Protein AF-A0A7X1BJE5-F1 (afdb_monomer)

Structure (mmCIF, N/CA/C/O backbone):
data_AF-A0A7X1BJE5-F1
#
_entry.id   AF-A0A7X1BJE5-F1
#
loop_
_atom_site.group_PDB
_atom_site.id
_atom_site.type_symbol
_atom_site.label_atom_id
_atom_site.label_alt_id
_atom_site.label_comp_id
_atom_site.label_asym_id
_atom_site.label_entity_id
_atom_site.label_seq_id
_atom_site.pdbx_PDB_ins_code
_atom_site.Cartn_x
_atom_site.Cartn_y
_atom_site.Cartn_z
_atom_site.occupancy
_atom_site.B_iso_or_equiv
_atom_site.auth_seq_id
_atom_site.auth_comp_id
_atom_site.auth_asym_id
_atom_site.auth_atom_id
_atom_site.pdbx_PDB_model_num
ATOM 1 N N . CYS A 1 1 ? 0.632 -5.893 -21.830 1.00 90.50 1 CYS A N 1
ATOM 2 C CA . CYS A 1 1 ? 1.184 -7.223 -21.492 1.00 90.50 1 CYS A CA 1
ATOM 3 C C . CYS A 1 1 ? 0.646 -7.811 -20.175 1.00 90.50 1 CYS A C 1
ATOM 5 O O . CYS A 1 1 ? 0.930 -8.973 -19.939 1.00 90.50 1 CYS A O 1
ATOM 7 N N . GLN A 1 2 ? -0.079 -7.057 -19.319 1.00 93.00 2 GLN A N 1
ATOM 8 C CA . GLN A 1 2 ? -0.628 -7.521 -18.019 1.00 93.00 2 GLN A CA 1
ATOM 9 C C . GLN A 1 2 ? 0.404 -8.067 -17.012 1.00 93.00 2 GLN A C 1
ATOM 11 O O . GLN A 1 2 ? 0.042 -8.533 -15.936 1.00 93.00 2 GLN A O 1
ATOM 16 N N . ALA A 1 3 ? 1.694 -7.969 -17.330 1.00 96.38 3 ALA A N 1
ATOM 17 C CA . ALA A 1 3 ? 2.762 -8.361 -16.436 1.00 96.38 3 ALA A CA 1
ATOM 18 C C . ALA A 1 3 ? 2.928 -7.330 -15.314 1.00 96.38 3 ALA A C 1
ATOM 20 O O . ALA A 1 3 ? 2.721 -6.129 -15.507 1.00 96.38 3 ALA A O 1
ATOM 21 N N . VAL A 1 4 ? 3.345 -7.808 -14.144 1.00 96.94 4 VAL A N 1
ATOM 22 C CA . VAL A 1 4 ? 3.604 -6.959 -12.978 1.00 96.94 4 VAL A CA 1
ATOM 23 C C . VAL A 1 4 ? 4.746 -5.981 -13.256 1.00 96.94 4 VAL A C 1
ATOM 25 O O . VAL A 1 4 ? 5.673 -6.294 -14.008 1.00 96.94 4 VAL A O 1
ATOM 28 N N . ALA A 1 5 ? 4.709 -4.808 -12.632 1.00 97.19 5 ALA A N 1
ATOM 29 C CA . ALA A 1 5 ? 5.833 -3.880 -12.626 1.00 97.19 5 ALA A CA 1
ATOM 30 C C . ALA A 1 5 ? 6.691 -4.084 -11.370 1.00 97.19 5 ALA A C 1
ATOM 32 O O . ALA A 1 5 ? 6.179 -4.433 -10.306 1.00 97.19 5 ALA A O 1
ATOM 33 N N . ARG A 1 6 ? 7.998 -3.858 -11.492 1.00 97.12 6 ARG A N 1
ATOM 34 C CA . ARG A 1 6 ? 8.951 -3.868 -10.379 1.00 97.12 6 ARG A CA 1
ATOM 35 C C . ARG A 1 6 ? 9.496 -2.468 -10.152 1.00 97.12 6 ARG A C 1
ATOM 37 O O . ARG A 1 6 ? 9.760 -1.740 -11.106 1.00 97.12 6 ARG A O 1
ATOM 44 N N . ILE A 1 7 ? 9.682 -2.115 -8.885 1.00 97.94 7 ILE A N 1
ATOM 45 C CA . ILE A 1 7 ? 10.335 -0.867 -8.489 1.00 97.94 7 ILE A CA 1
ATOM 46 C C . ILE A 1 7 ? 11.844 -1.056 -8.642 1.00 97.94 7 ILE A C 1
ATOM 48 O O . ILE A 1 7 ? 12.411 -1.989 -8.077 1.00 97.94 7 ILE A O 1
ATOM 52 N N . GLY A 1 8 ? 12.490 -0.177 -9.405 1.00 97.00 8 GLY A N 1
ATOM 53 C CA . GLY A 1 8 ? 13.948 -0.163 -9.564 1.00 97.00 8 GLY A CA 1
ATOM 54 C C . GLY A 1 8 ? 14.641 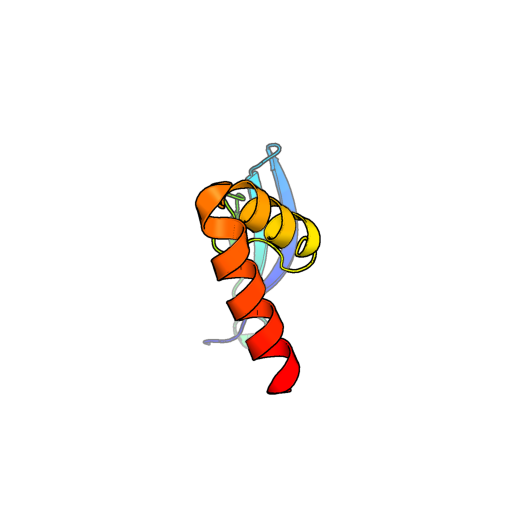0.893 -8.719 1.00 97.00 8 GLY A C 1
ATOM 55 O O . GLY A 1 8 ? 15.722 0.657 -8.188 1.00 97.00 8 GLY A O 1
ATOM 56 N N . LYS A 1 9 ? 14.020 2.066 -8.586 1.00 97.25 9 LYS A N 1
ATOM 57 C CA . LYS A 1 9 ? 14.572 3.191 -7.833 1.00 97.25 9 LYS A CA 1
ATOM 58 C C . LYS A 1 9 ? 13.449 3.973 -7.175 1.00 97.25 9 LYS A C 1
ATOM 60 O O . LYS A 1 9 ? 12.423 4.232 -7.796 1.00 97.25 9 LYS A O 1
ATOM 65 N N . THR A 1 10 ? 13.704 4.429 -5.959 1.00 98.00 10 THR A N 1
ATOM 66 C CA . THR A 1 10 ? 12.854 5.395 -5.266 1.00 98.00 10 THR A CA 1
ATOM 67 C C . THR A 1 10 ? 13.651 6.672 -5.045 1.00 98.00 10 THR A C 1
ATOM 69 O O . THR A 1 10 ? 14.793 6.625 -4.590 1.00 98.00 10 THR A O 1
ATOM 72 N N . ASN A 1 11 ? 13.065 7.817 -5.377 1.00 97.88 11 ASN A N 1
ATOM 73 C CA . ASN A 1 11 ? 13.639 9.134 -5.149 1.00 97.88 11 ASN A CA 1
ATOM 74 C C . ASN A 1 11 ? 12.728 9.933 -4.215 1.00 97.88 11 ASN A C 1
ATOM 76 O O . ASN A 1 11 ? 11.573 10.201 -4.539 1.00 97.88 11 ASN A O 1
ATOM 80 N N . ARG A 1 12 ? 13.242 10.329 -3.051 1.00 97.31 12 ARG A N 1
ATOM 81 C CA . ARG A 1 12 ? 12.478 11.117 -2.081 1.00 97.31 12 ARG A CA 1
ATOM 82 C C . ARG A 1 12 ? 12.497 12.588 -2.490 1.00 97.31 12 ARG A C 1
ATOM 84 O O . ARG A 1 12 ? 13.552 13.213 -2.481 1.00 97.31 12 ARG A O 1
ATOM 91 N N . LYS A 1 13 ? 11.331 13.142 -2.823 1.00 96.69 13 LYS A N 1
ATOM 92 C CA . LYS A 1 13 ? 11.166 14.554 -3.221 1.00 96.69 13 LYS A CA 1
ATOM 93 C C . LYS A 1 13 ? 10.786 15.445 -2.042 1.00 96.69 13 LYS A C 1
ATOM 95 O O . LYS A 1 13 ? 11.174 16.605 -1.994 1.00 96.69 13 LYS A O 1
ATOM 100 N N . HIS A 1 14 ? 10.038 14.890 -1.096 1.00 95.81 14 HIS A N 1
ATOM 101 C CA . HIS A 1 14 ? 9.566 15.538 0.126 1.00 95.81 14 HIS A CA 1
ATOM 102 C C . HIS A 1 14 ? 9.468 14.471 1.229 1.00 95.81 14 HIS A C 1
ATOM 104 O O . HIS A 1 14 ? 9.384 13.282 0.904 1.00 95.81 14 HIS A O 1
ATOM 110 N N . PRO A 1 15 ? 9.423 14.825 2.528 1.00 95.50 15 PRO A N 1
ATOM 111 C CA . PRO A 1 15 ? 9.240 13.847 3.591 1.00 95.50 15 PRO A CA 1
ATOM 112 C C . PRO A 1 15 ? 8.115 12.821 3.397 1.00 95.50 15 PRO A C 1
ATOM 114 O O . PRO A 1 15 ? 8.269 11.691 3.858 1.00 95.50 15 PRO A O 1
ATOM 117 N N . GLN A 1 16 ? 7.051 13.198 2.685 1.00 95.62 16 GLN A N 1
ATOM 118 C CA . GLN A 1 16 ? 5.859 12.382 2.425 1.00 95.62 16 GLN A CA 1
ATOM 119 C C . GLN A 1 16 ? 5.632 12.042 0.939 1.00 95.62 16 GLN A C 1
ATOM 121 O O . GLN A 1 16 ? 4.666 11.350 0.639 1.00 95.62 16 GLN A O 1
ATOM 126 N N . LEU A 1 17 ? 6.486 12.509 0.016 1.00 97.06 17 LEU A N 1
ATOM 127 C CA . LEU A 1 17 ? 6.300 12.316 -1.430 1.00 97.06 17 LEU A CA 1
ATOM 128 C C . LEU A 1 17 ? 7.546 11.717 -2.079 1.00 97.06 17 LEU A C 1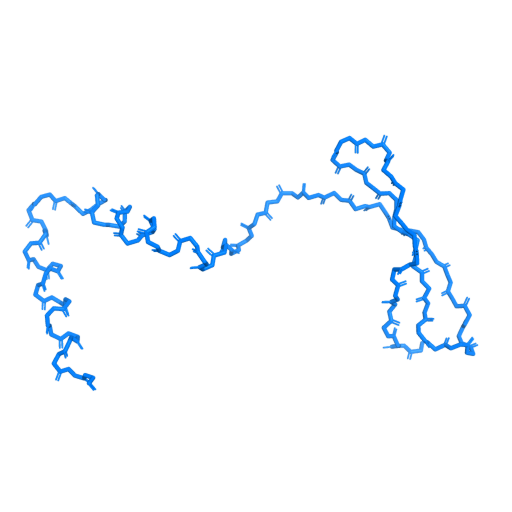
ATOM 130 O O . LEU A 1 17 ? 8.662 12.228 -1.916 1.00 97.06 17 LEU A O 1
ATOM 134 N N . TYR A 1 18 ? 7.327 10.664 -2.860 1.00 98.31 18 TYR A N 1
ATOM 135 C CA . TYR A 1 18 ? 8.371 9.886 -3.509 1.00 98.31 18 TYR A CA 1
ATOM 136 C C . TYR A 1 18 ? 8.058 9.703 -4.990 1.00 98.31 18 TYR A C 1
ATOM 138 O O . TYR A 1 18 ? 6.943 9.330 -5.344 1.00 98.31 18 TYR A O 1
ATOM 146 N N . ASP A 1 19 ? 9.065 9.894 -5.835 1.00 98.38 19 ASP A N 1
ATOM 147 C CA . ASP A 1 19 ? 9.031 9.423 -7.216 1.00 98.38 19 ASP A CA 1
ATOM 148 C C . ASP A 1 19 ? 9.541 7.981 -7.234 1.00 98.38 19 ASP A C 1
ATOM 150 O O . ASP A 1 19 ? 10.670 7.698 -6.820 1.00 98.38 19 ASP A O 1
ATOM 154 N N . VAL A 1 20 ? 8.707 7.060 -7.700 1.00 98.38 20 VAL A N 1
ATOM 155 C CA . VAL A 1 20 ? 9.000 5.630 -7.775 1.00 98.38 20 VAL A CA 1
ATOM 156 C C . VAL A 1 20 ? 9.140 5.243 -9.241 1.00 98.38 20 VAL A C 1
ATOM 158 O O . VAL A 1 20 ? 8.193 5.353 -10.016 1.00 98.38 20 VAL A O 1
ATOM 161 N N . TYR A 1 21 ? 10.339 4.810 -9.618 1.00 98.38 21 TYR A N 1
ATOM 162 C CA . TYR A 1 21 ? 10.681 4.391 -10.972 1.00 98.38 21 TYR A CA 1
ATOM 163 C C . TYR A 1 21 ? 10.407 2.898 -11.114 1.00 98.38 21 TYR A C 1
ATOM 165 O O . TYR A 1 21 ? 11.033 2.071 -10.439 1.00 98.38 21 TYR A O 1
ATOM 173 N N . CYS A 1 22 ? 9.485 2.571 -12.010 1.00 98.25 22 CYS A N 1
ATOM 174 C CA . CYS A 1 22 ? 8.979 1.230 -12.239 1.00 98.25 22 CYS A CA 1
ATOM 175 C C . CYS A 1 22 ? 9.325 0.754 -13.650 1.00 98.25 22 CYS A C 1
ATOM 177 O O . CYS A 1 22 ? 9.306 1.529 -14.608 1.00 98.25 22 CYS A O 1
ATOM 179 N N . TYR A 1 23 ? 9.580 -0.542 -13.786 1.00 97.69 23 TYR A N 1
ATOM 180 C CA . TYR A 1 23 ? 9.755 -1.206 -15.075 1.00 97.69 23 TYR A CA 1
ATOM 181 C C . TYR A 1 23 ? 8.888 -2.461 -15.144 1.00 97.69 23 TYR A C 1
ATOM 183 O O . TYR A 1 23 ? 8.678 -3.152 -14.143 1.00 97.69 23 TYR A O 1
ATOM 191 N N . CYS A 1 24 ? 8.346 -2.749 -16.325 1.00 97.81 24 CYS A N 1
ATOM 192 C CA . CYS A 1 24 ? 7.590 -3.969 -16.560 1.00 97.81 24 CYS A CA 1
ATOM 193 C C . CYS A 1 24 ? 8.491 -5.199 -16.372 1.00 97.81 24 CYS A C 1
ATOM 195 O O . CYS A 1 24 ? 9.631 -5.221 -16.828 1.00 97.81 24 CYS A O 1
ATOM 197 N N . SER A 1 25 ? 7.981 -6.240 -15.713 1.00 97.12 25 SER A N 1
ATOM 198 C CA . SER A 1 25 ? 8.719 -7.498 -15.534 1.00 97.12 25 SER A CA 1
ATOM 199 C C . SER A 1 25 ? 8.856 -8.321 -16.817 1.00 97.12 25 SER A C 1
ATOM 201 O O . SER A 1 25 ? 9.748 -9.164 -16.891 1.00 97.12 25 SER A O 1
ATOM 203 N N . ASN A 1 26 ? 8.012 -8.082 -17.826 1.00 97.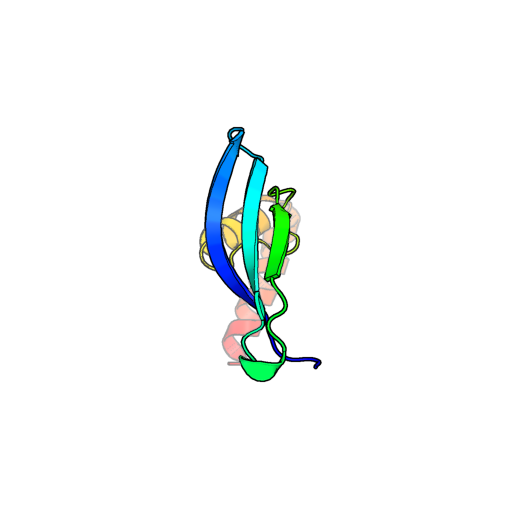44 26 ASN A N 1
ATOM 204 C CA . ASN A 1 26 ? 8.202 -8.652 -19.155 1.00 97.44 26 ASN A CA 1
ATOM 205 C C . ASN A 1 26 ? 9.241 -7.817 -19.922 1.00 97.44 26 ASN A C 1
ATOM 207 O O . ASN A 1 26 ? 8.953 -6.685 -20.316 1.00 97.44 26 ASN A O 1
ATOM 211 N N . VAL A 1 27 ? 10.421 -8.398 -20.154 1.00 91.00 27 VAL A N 1
ATOM 212 C CA . VAL A 1 27 ? 11.554 -7.741 -20.826 1.00 91.00 27 VAL A CA 1
ATOM 213 C C . VAL A 1 27 ? 11.203 -7.307 -22.250 1.00 91.00 27 VAL A C 1
ATOM 215 O O . VAL A 1 27 ? 11.571 -6.207 -22.650 1.00 91.00 27 VAL A O 1
ATOM 218 N N . GLU A 1 28 ? 10.421 -8.099 -22.986 1.00 96.81 28 GLU A N 1
ATOM 219 C CA . GLU A 1 28 ? 9.995 -7.755 -24.350 1.00 96.81 28 GLU A CA 1
ATOM 220 C C . GLU A 1 28 ? 9.022 -6.570 -24.375 1.00 96.81 28 GLU A C 1
ATOM 222 O O . GLU A 1 28 ? 8.932 -5.852 -25.367 1.00 96.81 28 GLU A O 1
ATOM 227 N N . CYS A 1 29 ? 8.301 -6.327 -23.274 1.00 97.06 29 CYS A N 1
ATOM 228 C CA . CYS A 1 29 ? 7.396 -5.186 -23.182 1.00 97.06 29 CYS A CA 1
ATOM 229 C C . CYS A 1 29 ? 8.151 -3.852 -23.086 1.00 97.06 29 CYS A C 1
ATOM 231 O O . CYS A 1 29 ? 7.608 -2.832 -23.506 1.00 97.06 29 CYS A O 1
ATOM 233 N N . GLY A 1 30 ? 9.336 -3.827 -22.462 1.00 94.50 30 GLY A N 1
ATOM 234 C CA . GLY A 1 30 ? 10.202 -2.642 -22.348 1.00 94.50 30 GLY A CA 1
ATOM 235 C C . GLY A 1 30 ? 9.618 -1.421 -21.613 1.00 94.50 30 GLY A C 1
ATOM 236 O O . GLY A 1 30 ? 10.287 -0.398 -2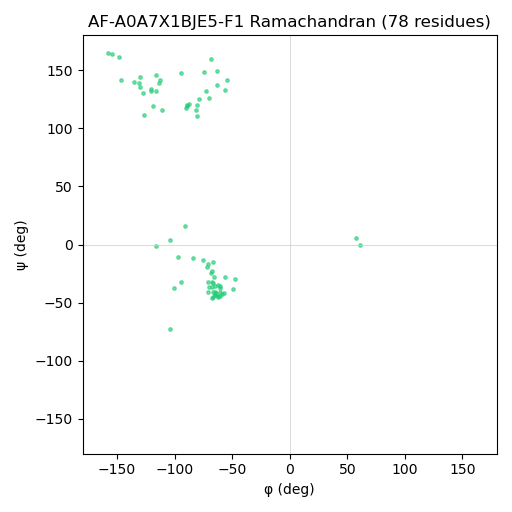1.482 1.00 94.50 30 GLY A O 1
ATOM 237 N N . HIS A 1 31 ? 8.377 -1.491 -21.127 1.00 97.50 31 HIS A N 1
ATOM 238 C CA . HIS A 1 31 ? 7.666 -0.338 -20.586 1.00 97.50 31 HIS A CA 1
ATOM 239 C C . HIS A 1 31 ? 8.281 0.111 -19.253 1.00 97.50 31 HIS A C 1
ATOM 241 O O . HIS A 1 31 ? 8.391 -0.679 -18.312 1.00 97.50 31 HIS A O 1
ATOM 247 N N . SER A 1 32 ? 8.634 1.394 -19.167 1.00 97.56 32 SER A N 1
ATOM 248 C CA . SER A 1 32 ? 9.204 2.034 -17.978 1.00 97.56 32 SER A CA 1
ATOM 249 C C . SER A 1 32 ? 8.461 3.332 -17.680 1.00 97.56 32 SER A C 1
ATOM 251 O O . SER A 1 32 ? 8.116 4.070 -18.599 1.00 97.56 32 SER A O 1
ATOM 253 N N . PHE A 1 33 ? 8.190 3.602 -16.407 1.00 97.88 33 PHE A N 1
ATOM 254 C CA . PHE A 1 33 ? 7.346 4.721 -15.988 1.00 97.88 33 PHE A CA 1
ATOM 255 C C . PHE A 1 33 ? 7.688 5.186 -14.570 1.00 97.88 33 PHE A C 1
ATOM 257 O O . PHE A 1 33 ? 8.366 4.486 -13.816 1.00 97.88 33 PHE A O 1
ATOM 264 N N . VAL A 1 34 ? 7.220 6.382 -14.209 1.00 98.31 34 VAL A N 1
ATOM 265 C CA . VAL A 1 34 ? 7.431 6.985 -12.886 1.00 98.31 34 VAL A CA 1
ATOM 266 C C . VAL A 1 34 ? 6.081 7.257 -12.236 1.00 98.31 34 VAL A C 1
ATOM 268 O O . VAL A 1 34 ? 5.187 7.803 -12.877 1.00 98.31 34 VAL A O 1
ATOM 271 N N . MET A 1 35 ? 5.936 6.884 -10.965 1.00 97.88 35 MET A N 1
ATOM 272 C CA . MET A 1 35 ? 4.757 7.177 -10.149 1.00 97.88 35 MET A CA 1
ATOM 273 C C . MET A 1 35 ? 5.116 8.136 -9.020 1.00 97.88 35 MET A C 1
ATOM 275 O O . MET A 1 35 ? 6.138 7.946 -8.364 1.00 97.88 35 MET A O 1
ATOM 279 N N . ASN A 1 36 ? 4.251 9.107 -8.730 1.00 97.94 36 ASN A N 1
ATOM 280 C CA . ASN A 1 36 ? 4.350 9.873 -7.491 1.00 97.94 36 ASN A CA 1
ATOM 281 C C . ASN A 1 36 ? 3.533 9.155 -6.408 1.00 97.94 36 ASN A C 1
ATOM 283 O O . ASN A 1 36 ? 2.330 8.952 -6.566 1.00 97.94 36 ASN A O 1
ATOM 287 N N . VAL A 1 37 ? 4.183 8.747 -5.319 1.00 97.19 37 VAL A N 1
ATOM 288 C CA . VAL A 1 37 ? 3.574 7.964 -4.235 1.00 97.19 37 VAL A CA 1
ATOM 289 C C . VAL A 1 37 ? 3.692 8.725 -2.919 1.00 97.19 37 VAL A C 1
ATOM 291 O O . VAL A 1 37 ? 4.771 9.199 -2.555 1.00 97.19 37 VAL A O 1
ATOM 294 N N . ALA A 1 38 ? 2.580 8.805 -2.192 1.00 97.12 38 ALA A N 1
ATOM 295 C CA . ALA A 1 38 ? 2.503 9.359 -0.848 1.00 97.12 38 ALA A CA 1
ATOM 296 C C . ALA A 1 38 ? 1.655 8.448 0.047 1.00 97.12 38 ALA A C 1
ATOM 298 O O . ALA A 1 38 ? 0.632 7.915 -0.387 1.00 97.12 38 ALA A O 1
ATOM 299 N N . PHE A 1 39 ? 2.077 8.269 1.300 1.00 94.94 39 PHE A N 1
ATOM 300 C CA . PHE A 1 39 ? 1.244 7.603 2.299 1.00 94.94 39 PHE A CA 1
ATOM 301 C C . PHE A 1 39 ? 0.097 8.533 2.710 1.00 94.94 39 PHE A C 1
ATOM 303 O O . PHE A 1 39 ? 0.336 9.698 3.016 1.00 94.94 39 PHE A O 1
ATOM 310 N N . SER A 1 40 ? -1.131 8.009 2.734 1.00 93.94 40 SER A N 1
ATOM 311 C CA . SER A 1 40 ? -2.316 8.744 3.192 1.00 93.94 40 SER A CA 1
ATOM 312 C C . SER A 1 40 ? -2.732 8.287 4.590 1.00 93.94 40 SER A C 1
ATOM 314 O O . SER A 1 40 ? -2.520 9.002 5.564 1.00 93.94 40 SER A O 1
ATOM 316 N N . HIS A 1 41 ? -3.299 7.086 4.699 1.00 91.69 41 HIS A N 1
ATOM 317 C CA . HIS A 1 41 ? -3.744 6.489 5.954 1.00 91.69 41 HIS A CA 1
ATOM 318 C C . HIS A 1 41 ? -3.830 4.962 5.815 1.00 91.69 41 HIS A C 1
ATOM 320 O O . HIS A 1 41 ? -3.838 4.424 4.706 1.00 91.69 41 HIS A O 1
ATOM 326 N N . SER A 1 42 ? -3.911 4.257 6.944 1.00 87.94 42 SER A N 1
ATOM 327 C CA . SER A 1 42 ? -4.109 2.804 6.978 1.00 87.94 42 SER A CA 1
ATOM 328 C C . SER A 1 42 ? -5.600 2.471 6.988 1.00 87.94 42 SER A C 1
ATOM 330 O O . SER A 1 42 ? -6.289 2.821 7.940 1.00 87.94 42 SER A O 1
ATOM 332 N N . VAL A 1 43 ? -6.092 1.752 5.974 1.00 90.06 43 VAL A N 1
ATOM 333 C CA . VAL A 1 43 ? -7.491 1.270 5.934 1.00 90.06 43 VAL A CA 1
ATOM 334 C C . VAL A 1 43 ? -7.722 0.153 6.958 1.00 90.06 43 VAL A C 1
ATOM 336 O O . VAL A 1 43 ? -8.726 0.139 7.660 1.00 90.06 43 VAL A O 1
ATOM 339 N N . SER A 1 44 ? -6.758 -0.761 7.086 1.00 83.38 44 SER A N 1
ATOM 340 C CA . SER A 1 44 ? -6.722 -1.771 8.144 1.00 83.38 44 SER A CA 1
ATOM 341 C C . SER A 1 44 ? -5.369 -1.685 8.849 1.00 83.38 44 SER A C 1
ATOM 343 O O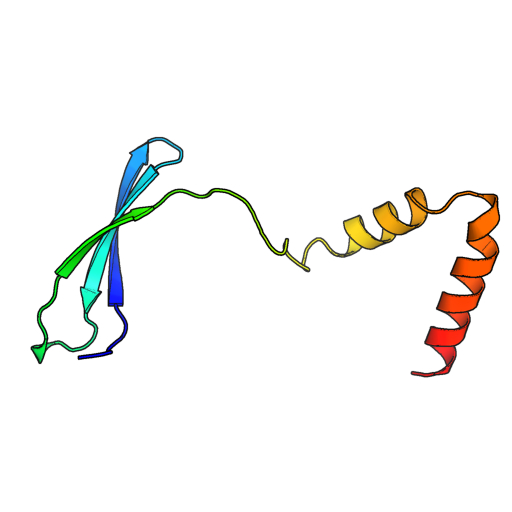 . SER A 1 44 ? -4.349 -1.991 8.227 1.00 83.38 44 SER A O 1
ATOM 345 N N . PRO A 1 45 ? -5.312 -1.245 10.117 1.00 80.12 45 PRO A N 1
ATOM 346 C CA . PRO A 1 45 ? -4.051 -1.156 10.841 1.00 80.12 45 PRO A CA 1
ATOM 347 C C . PRO A 1 45 ? -3.478 -2.550 11.139 1.00 80.12 45 PRO A C 1
ATOM 349 O O . PRO A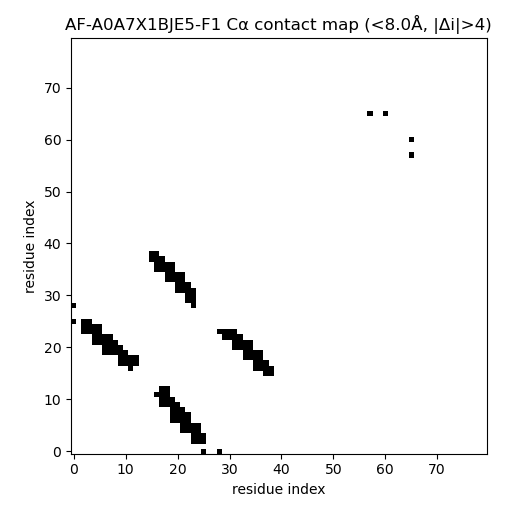 1 45 ? -4.196 -3.552 11.139 1.00 80.12 45 PRO A O 1
ATOM 352 N N . SER A 1 46 ? -2.168 -2.605 11.400 1.00 76.12 46 SER A N 1
ATOM 353 C CA . SER A 1 46 ? -1.437 -3.849 11.667 1.00 76.12 46 SER A CA 1
ATOM 354 C C . SER A 1 46 ? -2.039 -4.648 12.829 1.00 76.12 46 SER A C 1
ATOM 356 O O . SER A 1 46 ? -2.273 -4.112 13.914 1.00 76.12 46 SER A O 1
ATOM 358 N N . ALA A 1 47 ? -2.214 -5.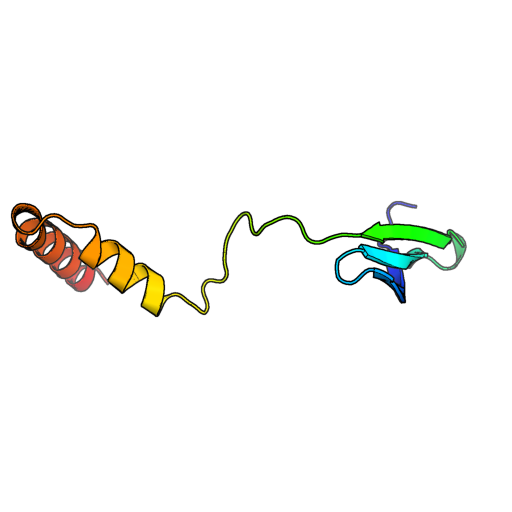957 12.621 1.00 69.38 47 ALA A N 1
ATOM 359 C CA . ALA A 1 47 ? -2.617 -6.901 13.664 1.00 69.38 47 ALA A CA 1
ATOM 360 C C . ALA A 1 47 ? -1.506 -7.162 14.698 1.00 69.38 47 ALA A C 1
ATOM 362 O O . AL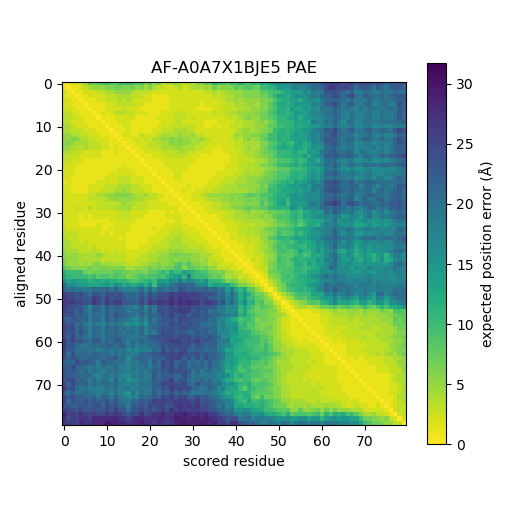A A 1 47 ? -1.792 -7.625 15.800 1.00 69.38 47 ALA A O 1
ATOM 363 N N . LEU A 1 48 ? -0.252 -6.815 14.382 1.00 67.31 48 LEU A N 1
ATOM 364 C CA . LEU A 1 48 ? 0.882 -6.959 15.303 1.00 67.31 48 LEU A CA 1
ATOM 365 C C . LEU A 1 48 ? 0.775 -6.023 16.521 1.00 67.31 48 LEU A C 1
ATOM 367 O O . LEU A 1 48 ? 1.416 -6.271 17.534 1.00 67.31 48 LEU A O 1
ATOM 371 N N . ASN A 1 49 ? -0.103 -5.013 16.469 1.00 57.00 49 ASN A N 1
ATOM 372 C CA . ASN A 1 49 ? -0.441 -4.157 17.612 1.00 57.00 49 ASN A CA 1
ATOM 373 C C . ASN A 1 49 ? -1.643 -4.698 18.424 1.00 57.00 49 ASN A C 1
ATOM 375 O O . ASN A 1 49 ? -2.256 -3.963 19.198 1.00 57.00 49 ASN A O 1
ATOM 379 N N . GLY A 1 50 ? -2.019 -5.970 18.236 1.00 55.41 50 GLY A N 1
ATOM 380 C CA . GLY A 1 50 ? -3.271 -6.564 18.723 1.00 55.41 50 GLY A CA 1
ATOM 381 C C . GLY A 1 50 ? -3.523 -6.463 20.233 1.00 55.41 50 GLY A C 1
ATOM 382 O O . GLY A 1 50 ? -4.679 -6.369 20.638 1.00 55.41 50 GLY A O 1
ATOM 383 N N . GLN A 1 51 ? -2.478 -6.393 21.066 1.00 57.06 51 GLN A N 1
ATOM 384 C CA . GLN A 1 51 ? -2.637 -6.205 22.517 1.00 57.06 51 GLN A CA 1
ATOM 385 C C . GLN A 1 51 ? -3.217 -4.825 22.875 1.00 57.06 51 GLN A C 1
ATOM 387 O O . GLN A 1 51 ? -3.998 -4.724 23.820 1.00 57.06 51 GLN A O 1
ATOM 392 N N . GLY A 1 52 ? -2.904 -3.783 22.093 1.00 60.62 52 GLY A N 1
ATOM 393 C CA . GLY A 1 52 ? -3.478 -2.447 22.285 1.00 60.62 52 GLY A CA 1
ATOM 394 C C . GLY A 1 52 ? -4.985 -2.435 22.035 1.00 60.62 52 GLY A C 1
ATOM 395 O O . GLY A 1 52 ? -5.740 -1.893 22.832 1.00 60.62 52 GLY A O 1
ATOM 396 N N . ARG A 1 53 ? -5.439 -3.156 21.002 1.00 69.12 53 ARG A N 1
ATOM 397 C CA . ARG A 1 53 ? -6.853 -3.173 20.595 1.00 69.12 53 ARG A CA 1
ATOM 398 C C . ARG A 1 53 ? -7.747 -3.900 21.595 1.00 69.12 53 ARG A C 1
ATOM 400 O O . ARG A 1 53 ? -8.865 -3.463 21.824 1.00 69.12 53 ARG A O 1
ATOM 407 N N . VAL A 1 54 ? -7.274 -4.987 22.214 1.00 76.75 54 VAL A N 1
ATOM 408 C CA . VAL A 1 54 ? -8.059 -5.693 23.246 1.00 76.75 54 VAL A CA 1
ATOM 409 C C . VAL A 1 54 ? -8.258 -4.804 24.471 1.00 76.75 54 VAL A C 1
ATOM 411 O O . VAL A 1 54 ? -9.369 -4.723 24.986 1.00 76.75 54 VAL A O 1
ATOM 414 N N . LYS A 1 55 ? -7.210 -4.098 24.913 1.00 76.06 55 LYS A N 1
ATOM 415 C CA . LYS A 1 55 ? -7.319 -3.170 26.041 1.00 76.06 55 LYS A CA 1
ATOM 416 C C . LYS A 1 55 ? -8.210 -1.972 25.706 1.00 76.06 55 LYS A C 1
ATOM 418 O O . LYS A 1 55 ? -9.088 -1.663 26.495 1.00 76.06 55 LYS A O 1
ATOM 423 N N . GLU A 1 56 ? -8.047 -1.366 24.531 1.00 80.50 56 GLU A N 1
ATOM 424 C CA . GLU A 1 56 ? -8.917 -0.281 24.049 1.00 80.50 56 GLU A CA 1
ATOM 425 C C . GLU A 1 56 ? -10.391 -0.705 24.000 1.00 80.50 56 GLU A C 1
ATOM 427 O O . GLU A 1 56 ? -11.263 0.051 24.414 1.00 80.50 56 GLU A O 1
ATOM 432 N N . LEU A 1 57 ? -10.674 -1.932 23.548 1.00 81.75 57 LEU A N 1
ATOM 433 C CA . LEU A 1 57 ? -12.027 -2.486 23.560 1.00 81.75 57 LEU A CA 1
ATOM 434 C C . LEU A 1 57 ? -12.550 -2.668 24.989 1.00 81.75 57 LEU A C 1
ATOM 436 O O . LEU A 1 57 ? -13.691 -2.315 25.248 1.00 81.75 57 LEU A O 1
ATOM 440 N N . ILE A 1 58 ? -11.736 -3.177 25.921 1.00 85.19 58 ILE A N 1
ATOM 441 C CA . ILE A 1 58 ? -12.123 -3.316 27.337 1.00 85.19 58 ILE A CA 1
ATOM 442 C C . ILE A 1 58 ? -12.366 -1.947 27.988 1.00 85.19 58 ILE A C 1
ATOM 444 O O . ILE A 1 58 ? -13.334 -1.788 28.734 1.00 85.19 58 ILE A O 1
ATOM 448 N N . ASP A 1 59 ? -11.518 -0.962 27.695 1.00 84.19 59 ASP A N 1
ATOM 449 C CA . ASP A 1 59 ? -11.632 0.404 28.208 1.00 84.19 59 ASP A CA 1
ATOM 450 C C . ASP A 1 59 ? -12.877 1.112 27.643 1.00 84.19 59 ASP A C 1
ATOM 452 O O . ASP A 1 59 ? -13.508 1.894 28.353 1.00 84.19 59 ASP A O 1
ATOM 456 N N . ALA A 1 60 ? -13.279 0.787 26.409 1.00 88.69 60 ALA A N 1
ATOM 457 C CA . ALA A 1 60 ? -14.502 1.284 25.780 1.00 88.69 60 ALA A CA 1
ATOM 458 C C . ALA A 1 60 ? -15.795 0.628 26.304 1.00 88.69 60 ALA A C 1
ATOM 460 O O . ALA A 1 60 ? -16.876 1.147 26.030 1.00 88.69 60 ALA A O 1
ATOM 461 N N . ILE A 1 61 ? -15.715 -0.486 27.047 1.00 91.56 61 ILE A N 1
ATOM 462 C CA . ILE A 1 61 ? -16.891 -1.133 27.645 1.00 91.56 61 ILE A CA 1
ATOM 463 C C . ILE A 1 61 ? -17.279 -0.387 28.934 1.00 91.56 61 ILE A C 1
ATOM 465 O O . ILE A 1 61 ? -16.483 -0.364 29.892 1.00 91.56 61 ILE A O 1
ATOM 469 N N . PRO A 1 62 ? -18.506 0.168 29.007 1.00 92.62 62 PRO A N 1
ATOM 470 C CA . PRO A 1 62 ? -19.021 0.789 30.222 1.00 92.62 62 PRO A CA 1
ATOM 471 C C . PRO A 1 62 ? -18.954 -0.176 31.417 1.00 92.62 62 PRO A C 1
ATOM 473 O O . PRO A 1 62 ? -19.186 -1.376 31.232 1.00 92.62 62 PRO A O 1
ATOM 476 N N . PRO A 1 63 ? -18.628 0.288 32.641 1.00 91.12 63 PRO A N 1
ATOM 477 C CA . PRO A 1 63 ? -18.442 -0.582 33.806 1.00 91.12 63 PRO A CA 1
ATOM 478 C C . PRO A 1 63 ? -19.578 -1.588 34.040 1.00 91.12 63 PRO A C 1
ATOM 480 O O . PRO A 1 63 ? -19.318 -2.744 34.370 1.00 91.12 63 PRO A O 1
ATOM 483 N N . GLU A 1 64 ? -20.819 -1.171 33.807 1.00 94.69 64 GLU A N 1
ATOM 484 C CA . GLU A 1 64 ? -22.043 -1.958 33.947 1.00 94.69 64 GLU A CA 1
ATOM 485 C C . GLU A 1 64 ? -22.180 -3.101 32.925 1.00 94.69 64 GLU A C 1
ATOM 487 O O . GLU A 1 64 ? -22.879 -4.083 33.178 1.00 94.69 64 GLU A O 1
ATOM 492 N N . GLU A 1 65 ? -21.494 -3.021 31.782 1.00 92.75 65 GLU A N 1
ATOM 493 C CA . GLU A 1 65 ? -21.546 -4.040 30.727 1.00 92.75 65 GLU A CA 1
ATOM 494 C C . GLU A 1 65 ? -20.386 -5.043 30.793 1.00 92.75 65 GLU A C 1
ATOM 496 O O . GLU A 1 65 ? -20.428 -6.097 30.146 1.00 92.75 65 GLU A O 1
ATOM 501 N N . ARG A 1 66 ? -19.369 -4.778 31.621 1.00 91.94 66 ARG A N 1
ATOM 502 C CA . ARG A 1 66 ? -18.150 -5.603 31.702 1.00 91.94 66 ARG A CA 1
ATOM 503 C C . ARG A 1 66 ? -18.426 -7.045 32.110 1.00 91.94 66 ARG A C 1
ATOM 505 O O . ARG A 1 66 ? -17.790 -7.957 31.588 1.00 91.94 66 ARG A O 1
ATOM 512 N N . GLU A 1 67 ? -19.400 -7.280 32.987 1.00 93.38 67 GLU A N 1
ATOM 513 C CA . GLU A 1 67 ? -19.757 -8.640 33.407 1.00 93.38 67 GLU A CA 1
ATOM 514 C C . GLU A 1 67 ? -20.383 -9.453 32.259 1.00 93.38 67 GLU A C 1
ATOM 516 O O . GLU A 1 67 ? -20.113 -10.648 32.114 1.00 93.38 67 GLU A O 1
ATOM 521 N N . LYS A 1 68 ? -21.181 -8.809 31.396 1.00 93.44 68 LYS A N 1
ATOM 522 C CA . LYS A 1 68 ? -21.746 -9.452 30.199 1.00 93.44 68 LYS A CA 1
ATOM 523 C C . LYS A 1 68 ? -20.643 -9.788 29.199 1.00 93.44 68 LYS A C 1
ATOM 525 O O . LYS A 1 68 ? -20.594 -10.915 28.709 1.00 93.44 68 LYS A O 1
ATOM 530 N N . ALA A 1 69 ? -19.735 -8.846 28.947 1.00 92.25 69 ALA A N 1
ATOM 531 C CA . ALA A 1 69 ? -18.586 -9.064 28.073 1.00 92.25 69 ALA A CA 1
ATOM 532 C C . ALA A 1 69 ? -17.697 -10.220 28.570 1.00 92.25 69 A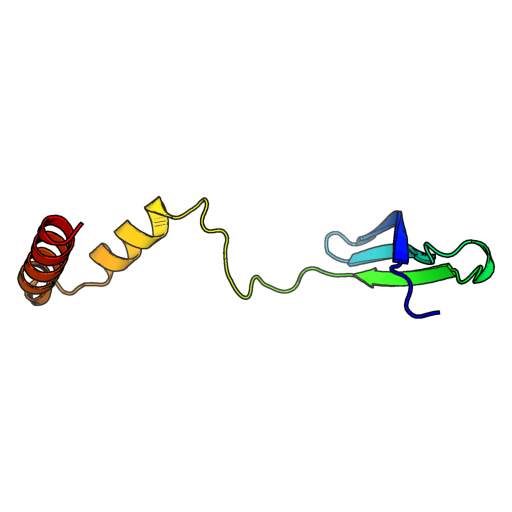LA A C 1
ATOM 534 O O . ALA A 1 69 ? -17.315 -11.088 27.787 1.00 92.25 69 ALA A O 1
ATOM 535 N N . LEU A 1 70 ? -17.446 -10.298 29.883 1.00 92.88 70 LEU A N 1
ATOM 536 C CA . LEU A 1 70 ? -16.700 -11.397 30.497 1.00 92.88 70 LEU A CA 1
ATOM 537 C C . LEU A 1 70 ? -17.378 -12.757 30.273 1.00 92.88 70 LEU A C 1
ATOM 539 O O . LEU A 1 70 ? -16.711 -13.724 29.908 1.00 92.88 70 LEU A O 1
ATOM 543 N N . LYS A 1 71 ? -18.705 -12.840 30.442 1.00 94.88 71 LYS A N 1
ATOM 544 C CA . LYS A 1 71 ? -19.466 -14.079 30.196 1.00 94.88 71 LYS A CA 1
ATOM 545 C C . LYS A 1 71 ? -19.345 -14.550 28.745 1.00 94.88 71 LYS A C 1
ATOM 547 O O . LYS A 1 71 ? -19.168 -15.746 28.521 1.00 94.88 71 LYS A O 1
ATOM 552 N N . LEU A 1 72 ? -19.394 -13.630 27.778 1.00 92.38 72 LEU A N 1
ATOM 553 C CA . LEU A 1 72 ? -19.213 -13.952 26.357 1.00 92.38 72 LEU A CA 1
ATOM 554 C C . LEU A 1 72 ? -17.816 -14.521 26.076 1.00 92.38 72 LEU A C 1
ATOM 556 O O . LEU A 1 72 ? -17.694 -15.544 25.404 1.00 92.38 72 LEU A O 1
ATOM 560 N N . LEU A 1 73 ? -16.772 -13.905 26.636 1.00 90.50 73 LEU A N 1
ATOM 561 C CA . LEU A 1 73 ? -15.389 -14.371 26.489 1.00 90.50 73 LEU A CA 1
ATOM 562 C C . LEU A 1 73 ? -15.182 -15.767 27.094 1.00 90.50 73 LEU A C 1
ATOM 564 O O . LEU A 1 73 ? -14.592 -16.637 26.457 1.00 90.50 73 LEU A O 1
ATOM 568 N N . LEU A 1 74 ? -15.720 -16.008 28.294 1.00 93.31 74 LEU A N 1
ATOM 569 C CA . LEU A 1 74 ? -15.651 -17.316 28.955 1.00 93.31 74 LEU A CA 1
ATOM 570 C C . LEU A 1 74 ? -16.411 -18.403 28.182 1.00 93.31 74 LEU A C 1
ATOM 572 O O . LEU A 1 74 ? -15.977 -19.554 28.157 1.00 93.31 74 LEU A O 1
ATOM 576 N N . ALA A 1 75 ? -17.538 -18.061 27.554 1.00 92.56 75 ALA A N 1
ATOM 577 C CA . ALA A 1 75 ? -18.278 -18.987 26.700 1.00 92.56 75 ALA A CA 1
ATOM 578 C C . ALA A 1 75 ? -17.486 -19.342 25.433 1.00 92.56 75 ALA A C 1
ATOM 580 O O . ALA A 1 75 ? -17.431 -20.511 25.060 1.00 92.56 75 ALA A O 1
ATOM 581 N N . ALA A 1 76 ? -16.821 -18.363 24.812 1.00 88.38 76 ALA A N 1
ATOM 582 C CA . ALA A 1 76 ? -15.964 -18.593 23.650 1.00 88.38 76 ALA A CA 1
ATOM 583 C C . ALA A 1 76 ? -14.773 -19.515 23.973 1.00 88.38 76 ALA A C 1
ATOM 585 O O . ALA A 1 76 ? -14.407 -20.346 23.149 1.00 88.38 76 ALA A O 1
ATOM 586 N N . GLN A 1 77 ? -14.220 -19.426 25.187 1.00 87.00 77 GLN A N 1
ATOM 587 C CA . GLN A 1 77 ? -13.109 -20.268 25.646 1.00 87.00 77 GLN A CA 1
ATOM 588 C C . GLN A 1 77 ? -13.459 -21.756 25.785 1.00 87.00 77 GLN A C 1
ATOM 590 O O . GLN A 1 77 ? -12.575 -22.595 25.682 1.00 87.00 77 GLN A O 1
ATOM 595 N N . LYS A 1 78 ? -14.727 -22.090 26.051 1.00 79.25 78 LYS A N 1
ATOM 596 C CA . LYS A 1 78 ? -15.184 -23.481 26.228 1.00 79.25 78 LYS A CA 1
ATOM 597 C C . LYS A 1 78 ? -15.497 -24.191 24.908 1.00 79.25 78 LYS A C 1
ATOM 599 O O . LYS A 1 78 ? -15.719 -25.397 24.918 1.00 79.25 78 LYS A O 1
ATOM 604 N N . ASN A 1 79 ? -15.557 -23.440 23.809 1.00 61.72 79 ASN A N 1
ATOM 605 C CA . ASN A 1 79 ? -15.970 -23.920 22.490 1.00 61.72 79 ASN A CA 1
ATOM 606 C C . ASN A 1 79 ? -14.791 -24.120 21.517 1.00 61.72 79 ASN A C 1
ATOM 608 O O . ASN A 1 79 ? -15.035 -24.412 20.346 1.00 61.72 79 ASN A O 1
ATOM 612 N N . GLY A 1 80 ? -13.549 -23.924 21.968 1.00 52.00 80 GLY A N 1
ATOM 613 C CA . GLY A 1 80 ? -12.319 -24.183 21.209 1.00 52.00 80 GLY A CA 1
ATOM 614 C C . GLY A 1 80 ? -11.486 -25.257 21.882 1.00 52.00 80 GLY A C 1
ATOM 615 O O . GLY A 1 80 ? -10.808 -25.996 21.139 1.00 52.00 80 GLY A O 1
#

pLDDT: mean 89.32, std 11.69, range [52.0, 98.38]

Secondary structure (DSSP, 8-state):
--PPEEEEEEEEEETTEEEEEEEES-GGG--EEEEEEE----SS--GGGHHHHHHHHHHHS-GGGHHHHHHHHHHHHTT-

Organism: NCBI:txid1748967

InterPro domains:
  IPR007684 Zinc finger, Ogr/Delta-type [PF04606] (1-43)

Foldseek 3Di:
DPADKDFDDWDDPDPFWIWTWIAGPPVVVRDIDIDIDGDDDDPDDDCVCVVVVVVVVCVPDDPVCNVVVVVVVVVVVVVD

Solvent-accessible surface area (backbone atoms only — not comparable to full-atom values): 5058 Å² total; per-residue (Å²): 135,92,57,61,68,42,81,79,48,78,44,80,78,46,102,62,36,29,44,36,34,33,33,42,67,45,72,92,68,68,49,68,51,76,44,84,47,62,87,88,78,72,92,74,70,71,69,90,54,47,73,58,54,55,51,53,53,56,71,69,44,55,80,88,48,43,66,59,54,50,52,52,53,56,54,56,64,76,76,112

Mean predicted aligned error: 10.79 Å

Radius of gyration: 23.45 Å; Cα contacts (8 Å, |Δi|>4): 74; chains: 1; bounding box: 37×40×58 Å

Nearest PDB structures (foldseek):
  2psq-assembly1_B  TM=3.286E-01  e=1.060E+00  Homo sapiens
  5nka-assembly1_A  TM=3.645E-01  e=3.855E+00  Homo sapiens
  5l3a-assembly1_A  TM=3.427E-01  e=5.928E+00  Homo sapiens
  5u6b-assembly3_C  TM=3.199E-01  e=4.929E+00  Homo sapiens
  6m9y-assembly1_C  TM=1.917E-01  e=2.216E+00  Branchiostoma floridae

Sequence (80 aa):
CQAVARIGKTNRKHPQLYDVYCYCSNVECGHSFVMNVAFSHSVSPSALNGQGRVKELIDAIPPEEREKALKLLLAAQKNG